Protein AF-A0A8B6GPJ2-F1 (afdb_monomer_lite)

Radius of gyration: 19.63 Å; chains: 1; bounding box: 46×35×43 Å

Secondary structure (DSSP, 8-state):
-EEES----TTS-TTTT--TTEEEEEE--SSSSS--EEEEEETTS-----SSTHHHHHHHHHHHHH---TTHHHHHTTTS-----HHHHHHHHHT--TTTTS-TT---GGG--

Structure (mmCIF, N/CA/C/O backbone):
data_AF-A0A8B6GPJ2-F1
#
_entry.id   AF-A0A8B6GPJ2-F1
#
loop_
_atom_site.group_PDB
_atom_site.id
_atom_site.type_symbol
_atom_site.label_atom_id
_atom_site.label_alt_id
_atom_site.label_comp_id
_atom_site.label_asym_id
_atom_site.label_entity_id
_atom_site.label_seq_id
_atom_site.pdbx_PDB_ins_code
_atom_site.Cartn_x
_atom_site.Cartn_y
_atom_site.Cartn_z
_atom_site.occupancy
_atom_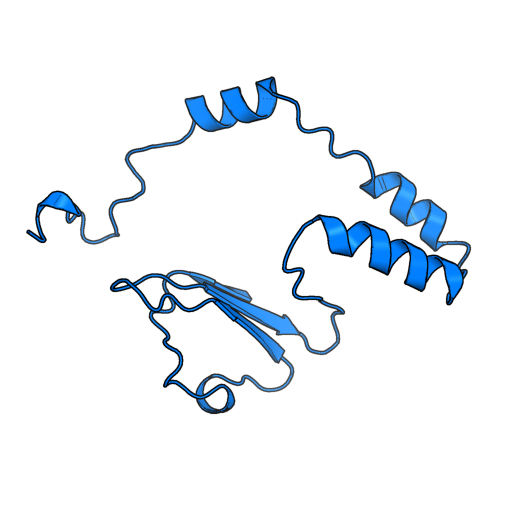site.B_iso_or_equiv
_atom_site.auth_seq_id
_atom_site.auth_comp_id
_atom_site.auth_asym_id
_atom_site.auth_atom_id
_atom_site.pdbx_PDB_model_num
ATOM 1 N N . MET A 1 1 ? -6.903 -4.844 3.240 1.00 85.38 1 MET A N 1
ATOM 2 C CA . MET A 1 1 ? -5.940 -5.743 2.569 1.00 85.38 1 MET A CA 1
ATOM 3 C C . MET A 1 1 ? -5.021 -4.874 1.735 1.00 85.38 1 MET A C 1
ATOM 5 O O . MET A 1 1 ? -5.529 -3.970 1.090 1.00 85.38 1 MET A O 1
ATOM 9 N N . SER A 1 2 ? -3.709 -5.081 1.783 1.00 86.94 2 SER A N 1
ATOM 10 C CA . SER A 1 2 ? -2.735 -4.253 1.060 1.00 86.94 2 SER A CA 1
ATOM 11 C C . SER A 1 2 ? -1.758 -5.125 0.285 1.00 86.94 2 SER A C 1
ATOM 13 O O . SER A 1 2 ? -1.275 -6.116 0.830 1.00 86.94 2 SER A O 1
ATOM 15 N N . PHE A 1 3 ? -1.448 -4.722 -0.943 1.00 89.56 3 PHE A N 1
ATOM 16 C CA . PHE A 1 3 ? -0.431 -5.320 -1.796 1.00 89.56 3 PHE A CA 1
ATOM 17 C C . PHE A 1 3 ? 0.700 -4.316 -2.003 1.00 89.56 3 PHE A C 1
ATOM 19 O O . PHE A 1 3 ? 0.478 -3.169 -2.394 1.00 89.56 3 PHE A O 1
ATOM 26 N N . THR A 1 4 ? 1.918 -4.753 -1.717 1.00 87.56 4 THR A N 1
ATOM 27 C CA . THR A 1 4 ? 3.161 -4.032 -2.007 1.00 87.56 4 THR A CA 1
ATOM 28 C C . THR A 1 4 ? 3.829 -4.687 -3.204 1.00 87.56 4 THR A C 1
ATOM 30 O O . THR A 1 4 ? 3.654 -5.889 -3.384 1.00 87.56 4 THR A O 1
ATOM 33 N N . GLU A 1 5 ? 4.599 -3.931 -3.990 1.00 90.06 5 GLU A N 1
ATOM 34 C CA . GLU A 1 5 ? 5.138 -4.425 -5.266 1.00 90.06 5 GLU A CA 1
ATOM 35 C C . GLU A 1 5 ? 3.997 -4.837 -6.209 1.00 90.06 5 GLU A C 1
ATOM 37 O O . GLU A 1 5 ? 3.973 -5.941 -6.746 1.00 90.06 5 GLU A O 1
ATOM 42 N N . SER A 1 6 ? 3.029 -3.938 -6.419 1.00 86.62 6 SER A N 1
ATOM 43 C CA . SER A 1 6 ? 1.894 -4.212 -7.311 1.00 86.62 6 SER A CA 1
ATOM 44 C C . SER A 1 6 ? 2.304 -4.290 -8.786 1.00 86.62 6 SER A C 1
ATOM 46 O O . SER A 1 6 ? 1.620 -4.934 -9.576 1.00 86.62 6 SER A O 1
ATOM 48 N N . TRP A 1 7 ? 3.406 -3.623 -9.165 1.00 89.31 7 TRP A N 1
ATOM 49 C CA . TRP A 1 7 ? 3.919 -3.518 -10.541 1.00 8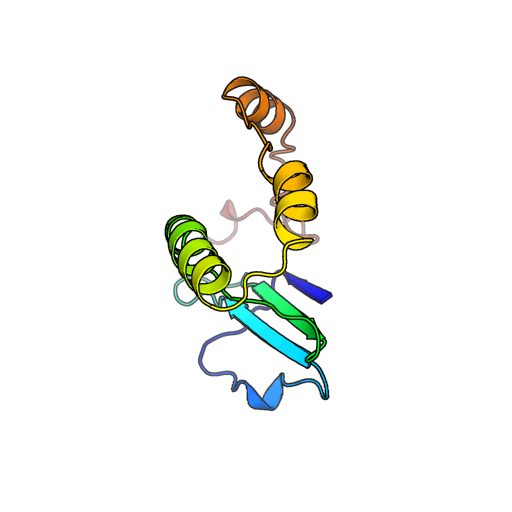9.31 7 TRP A CA 1
ATOM 50 C C . TRP A 1 7 ? 2.878 -2.985 -11.536 1.00 89.31 7 TRP A C 1
ATOM 52 O O . TRP A 1 7 ? 3.036 -3.075 -12.756 1.00 89.31 7 TRP A O 1
ATOM 62 N N . LEU A 1 8 ? 1.815 -2.389 -11.000 1.00 89.12 8 LEU A N 1
ATOM 63 C CA . LEU A 1 8 ? 0.761 -1.772 -11.766 1.00 89.12 8 LEU A CA 1
ATOM 64 C C . LEU A 1 8 ? 1.248 -0.441 -12.332 1.00 89.12 8 LEU A C 1
ATOM 66 O O . LEU A 1 8 ? 2.127 0.232 -11.785 1.00 89.12 8 LEU A O 1
ATOM 70 N N . ASN A 1 9 ? 0.650 -0.066 -13.454 1.00 89.88 9 ASN A N 1
ATOM 71 C CA . ASN A 1 9 ? 0.948 1.177 -14.141 1.00 89.88 9 ASN A CA 1
ATOM 72 C C . ASN A 1 9 ? -0.349 1.821 -14.666 1.00 89.88 9 ASN A C 1
ATOM 74 O O . ASN A 1 9 ? -1.368 1.124 -14.783 1.00 89.88 9 ASN A O 1
ATOM 78 N N . PRO A 1 10 ? -0.324 3.117 -15.033 1.00 89.44 10 PRO A N 1
ATOM 79 C CA . PRO A 1 10 ? -1.534 3.848 -15.404 1.00 89.44 10 PRO A CA 1
ATOM 80 C C . PRO A 1 10 ? -2.292 3.303 -16.624 1.00 89.44 10 PRO A C 1
ATOM 82 O O . PRO A 1 10 ? -3.416 3.733 -16.868 1.00 89.44 10 PRO A O 1
ATOM 85 N N . SER A 1 11 ? -1.716 2.381 -17.410 1.00 91.88 11 SER A N 1
ATOM 86 C CA . SER A 1 11 ? -2.441 1.736 -18.510 1.00 91.88 11 SER A CA 1
ATOM 87 C C . SER A 1 11 ? -3.387 0.625 -18.041 1.00 91.88 11 SER A C 1
ATOM 89 O O . SER A 1 11 ? -4.283 0.248 -18.795 1.00 91.88 11 SER A O 1
ATOM 91 N N . VAL A 1 12 ? -3.189 0.076 -16.835 1.00 92.44 12 VAL A N 1
ATOM 92 C CA . VAL A 1 12 ? -4.092 -0.916 -16.230 1.00 92.44 12 VAL A CA 1
ATOM 93 C C . VAL A 1 12 ? -5.321 -0.195 -15.697 1.00 92.44 12 VAL A C 1
ATOM 95 O O . VAL A 1 12 ? -5.197 0.663 -14.819 1.00 92.44 12 VAL A O 1
ATOM 98 N N . LYS A 1 13 ? -6.502 -0.549 -16.210 1.00 94.50 13 LYS A N 1
ATOM 99 C CA . LYS A 1 13 ? -7.760 0.099 -15.835 1.00 94.50 13 LYS A CA 1
ATOM 100 C C . LYS A 1 13 ? -8.217 -0.359 -14.458 1.00 94.50 13 LYS A C 1
ATOM 102 O O . LYS A 1 13 ? -8.142 -1.536 -14.122 1.00 94.50 13 LYS A O 1
ATOM 107 N N . ASP A 1 14 ? -8.813 0.563 -13.718 1.00 93.25 14 ASP A N 1
ATOM 108 C CA . ASP A 1 14 ? -9.365 0.300 -12.387 1.00 93.25 14 ASP A CA 1
ATOM 109 C C . ASP A 1 14 ? -10.487 -0.750 -12.390 1.00 93.25 14 ASP A C 1
ATOM 111 O O . ASP A 1 14 ? -10.688 -1.452 -11.403 1.00 93.25 14 ASP A O 1
ATOM 115 N N . THR A 1 15 ? -11.191 -0.912 -13.513 1.00 94.12 15 THR A N 1
ATOM 116 C CA . THR A 1 15 ? -12.200 -1.966 -13.687 1.00 94.12 15 THR A CA 1
ATOM 117 C C . THR A 1 15 ? -11.608 -3.365 -13.597 1.00 94.12 15 THR A C 1
ATOM 119 O O . THR A 1 15 ? -12.257 -4.260 -13.059 1.00 94.12 15 THR A O 1
ATOM 122 N N . ASP A 1 16 ? -10.382 -3.544 -14.089 1.00 94.56 16 ASP A N 1
ATOM 123 C CA . ASP A 1 16 ? -9.741 -4.856 -14.228 1.00 94.56 16 ASP A CA 1
ATOM 124 C C . ASP A 1 16 ? -9.245 -5.389 -12.875 1.00 94.56 16 ASP A C 1
ATOM 126 O O . ASP A 1 16 ? -9.058 -6.590 -12.702 1.00 94.56 16 ASP A O 1
ATOM 130 N N . ILE A 1 17 ? -9.072 -4.485 -11.911 1.00 92.94 17 ILE A N 1
ATOM 131 C CA . ILE A 1 17 ? -8.597 -4.751 -10.546 1.00 92.94 17 ILE A CA 1
ATOM 132 C C . ILE A 1 17 ? -9.687 -4.496 -9.492 1.00 92.94 17 ILE A C 1
ATOM 134 O O . ILE A 1 17 ? -9.461 -4.633 -8.293 1.00 92.94 17 ILE A O 1
ATOM 138 N N . SER A 1 18 ? -10.907 -4.150 -9.916 1.00 93.75 18 SER A N 1
ATOM 139 C CA . SER A 1 18 ? -12.015 -3.910 -8.991 1.00 93.75 18 SER A CA 1
ATOM 140 C C . SER A 1 18 ? -12.500 -5.209 -8.332 1.00 93.75 18 SER A C 1
ATOM 142 O O . SER A 1 18 ? -12.743 -6.217 -8.995 1.00 93.75 18 SER A O 1
ATOM 144 N N . ILE A 1 19 ? -12.676 -5.183 -7.006 1.00 93.88 19 ILE A N 1
ATOM 145 C CA . ILE A 1 19 ? -13.212 -6.310 -6.228 1.00 93.88 19 ILE A CA 1
ATOM 146 C C . ILE A 1 19 ? -14.592 -5.924 -5.673 1.00 93.88 19 ILE A C 1
ATOM 148 O O . ILE A 1 19 ? -14.703 -4.893 -5.002 1.00 93.88 19 ILE A O 1
ATOM 152 N N . PRO A 1 20 ? -15.646 -6.741 -5.876 1.00 94.50 20 PRO A N 1
ATOM 153 C CA . PRO A 1 20 ? -16.983 -6.444 -5.365 1.00 94.50 20 PRO A CA 1
ATOM 154 C C . PRO A 1 20 ? -17.015 -6.180 -3.854 1.00 94.50 20 PRO A C 1
ATOM 156 O O . PRO A 1 20 ? -16.441 -6.930 -3.063 1.00 94.50 20 PRO A O 1
ATOM 159 N N . SER A 1 21 ? -17.732 -5.127 -3.447 1.00 92.62 21 SER A N 1
ATOM 160 C CA . SER A 1 21 ? -17.844 -4.660 -2.053 1.00 92.62 21 SER A CA 1
ATOM 161 C C . SER A 1 21 ? -16.539 -4.161 -1.416 1.00 92.62 21 SER A C 1
ATOM 163 O O . SER A 1 21 ? -16.458 -4.041 -0.184 1.00 92.62 21 SER A O 1
ATOM 165 N N . TYR A 1 22 ? -15.516 -3.885 -2.225 1.00 90.62 22 TYR A N 1
ATOM 166 C CA . TYR A 1 22 ? -14.293 -3.222 -1.800 1.00 90.62 22 TYR A CA 1
ATOM 167 C C . TYR A 1 22 ? -14.066 -1.972 -2.637 1.00 90.62 22 TYR A C 1
ATOM 169 O O . TYR A 1 22 ? -14.219 -1.967 -3.854 1.00 90.62 22 TYR A O 1
ATOM 177 N N . LYS A 1 23 ? -13.629 -0.919 -1.960 1.00 89.81 23 LYS A N 1
ATOM 178 C CA . LYS A 1 23 ? -13.004 0.235 -2.594 1.00 89.81 23 LYS A CA 1
ATOM 179 C C . LYS A 1 23 ? -11.498 0.092 -2.456 1.00 89.81 23 LYS A C 1
ATOM 181 O O . LYS A 1 23 ? -11.016 -0.408 -1.432 1.00 89.81 23 LYS A O 1
ATOM 186 N N . PHE A 1 24 ? -10.759 0.533 -3.459 1.00 90.56 24 PHE A N 1
ATOM 187 C CA . PHE A 1 24 ? -9.312 0.415 -3.456 1.00 90.56 24 PHE A CA 1
ATOM 188 C C . PHE A 1 24 ? -8.633 1.729 -3.828 1.00 90.56 24 PHE A C 1
ATOM 190 O O . PHE A 1 24 ? -9.239 2.623 -4.413 1.00 90.56 24 PHE A O 1
ATOM 197 N N . PHE A 1 25 ? -7.373 1.841 -3.428 1.00 90.00 25 PHE A N 1
ATOM 198 C CA . PHE A 1 25 ? -6.503 2.980 -3.685 1.00 90.00 25 PHE A CA 1
ATOM 199 C C . PHE A 1 25 ? -5.160 2.440 -4.137 1.00 90.00 25 PHE A C 1
ATOM 201 O O . PHE A 1 25 ? -4.638 1.524 -3.505 1.00 90.00 25 PHE A O 1
ATOM 208 N N . ARG A 1 26 ? -4.578 3.021 -5.183 1.00 90.38 26 ARG A N 1
ATOM 209 C CA . ARG A 1 26 ? -3.267 2.612 -5.688 1.00 90.38 26 ARG A CA 1
ATOM 210 C C . ARG A 1 26 ? -2.353 3.801 -5.913 1.00 90.38 26 ARG A C 1
ATOM 212 O O . ARG A 1 26 ? -2.802 4.903 -6.218 1.00 90.38 26 ARG A O 1
ATOM 219 N N . LYS A 1 27 ? -1.059 3.549 -5.769 1.00 88.88 27 LYS A N 1
ATOM 220 C CA . LYS A 1 27 ? 0.019 4.460 -6.129 1.00 88.88 27 LYS A CA 1
ATOM 221 C C . LYS A 1 27 ? 1.000 3.703 -7.008 1.00 88.88 27 LYS A C 1
ATOM 223 O O . LYS A 1 27 ? 1.804 2.915 -6.511 1.00 88.88 27 LYS A O 1
ATOM 228 N N . ASP A 1 28 ? 0.923 3.973 -8.301 1.00 90.44 28 ASP A N 1
ATOM 229 C CA . ASP A 1 28 ? 1.810 3.388 -9.299 1.00 90.44 28 ASP A CA 1
ATOM 230 C C . ASP A 1 28 ? 3.137 4.141 -9.370 1.00 90.44 28 ASP A C 1
ATOM 232 O O . ASP A 1 28 ? 3.220 5.337 -9.073 1.00 90.44 28 ASP A O 1
ATOM 236 N N . ARG A 1 29 ? 4.183 3.452 -9.829 1.00 85.25 29 ARG A N 1
ATOM 237 C CA . ARG A 1 29 ? 5.471 4.072 -10.149 1.00 85.25 29 ARG A CA 1
ATOM 238 C C . ARG A 1 29 ? 5.573 4.252 -11.661 1.00 85.25 29 ARG A C 1
ATOM 240 O O . ARG A 1 29 ? 5.533 3.283 -12.405 1.00 85.25 29 ARG A O 1
ATOM 247 N N . THR A 1 30 ? 5.710 5.496 -12.117 1.00 82.31 30 THR A N 1
ATOM 248 C CA . THR A 1 30 ? 5.762 5.821 -13.557 1.00 82.31 30 THR A CA 1
ATOM 249 C C . THR A 1 30 ? 7.179 5.977 -14.105 1.00 82.31 30 THR A C 1
ATOM 251 O O . THR A 1 30 ? 7.375 5.889 -15.310 1.00 82.31 30 THR A O 1
ATOM 254 N N . ASN A 1 31 ? 8.173 6.207 -13.241 1.00 79.69 31 ASN A N 1
ATOM 255 C CA . ASN A 1 31 ? 9.518 6.641 -13.653 1.00 79.69 31 ASN A CA 1
ATOM 256 C C . ASN A 1 31 ? 10.605 5.573 -13.438 1.00 79.69 31 ASN A C 1
ATOM 258 O O . ASN A 1 31 ? 11.795 5.865 -13.526 1.00 79.69 31 ASN A O 1
ATOM 262 N N . CYS A 1 32 ? 10.220 4.350 -13.086 1.00 72.31 32 CYS A N 1
ATOM 263 C CA . CYS A 1 32 ? 11.137 3.283 -12.698 1.00 72.31 32 CYS A CA 1
ATOM 264 C C . CYS A 1 32 ? 10.437 1.926 -12.777 1.00 72.31 32 CYS A C 1
ATOM 266 O O . CYS A 1 32 ? 9.218 1.850 -12.642 1.00 72.31 32 CYS A O 1
ATOM 268 N N . VAL A 1 33 ? 11.222 0.867 -12.962 1.00 76.56 33 VAL A N 1
ATOM 269 C CA . VAL A 1 33 ? 10.726 -0.513 -13.003 1.00 76.56 33 VAL A CA 1
ATOM 270 C C . VAL A 1 33 ? 10.399 -0.997 -11.585 1.00 76.56 33 VAL A C 1
ATOM 272 O O . VAL A 1 33 ? 11.169 -0.757 -10.651 1.00 76.56 33 VAL A O 1
ATOM 275 N N . GLY A 1 34 ? 9.263 -1.683 -11.448 1.00 78.38 34 GLY A N 1
ATOM 276 C CA . GLY A 1 34 ? 8.814 -2.323 -10.210 1.00 78.38 34 GLY A CA 1
ATOM 277 C C . GLY A 1 34 ? 8.278 -1.372 -9.139 1.00 78.38 34 GLY A C 1
ATOM 278 O O . GLY A 1 34 ? 8.278 -0.147 -9.289 1.00 78.38 34 GLY A O 1
ATOM 279 N N . GLY A 1 35 ? 7.839 -1.935 -8.015 1.00 84.25 35 GLY A N 1
ATOM 280 C CA . GLY A 1 35 ? 7.213 -1.228 -6.901 1.00 84.25 35 GLY A CA 1
ATOM 281 C C . GLY A 1 35 ? 5.731 -0.932 -7.110 1.00 84.25 35 GLY A C 1
ATOM 282 O O . GLY A 1 35 ? 5.027 -1.616 -7.850 1.00 84.25 35 GLY A O 1
ATOM 283 N N . GLY A 1 36 ? 5.258 0.099 -6.414 1.00 85.69 36 GLY A N 1
ATOM 284 C CA . GLY A 1 36 ? 3.842 0.449 -6.359 1.00 85.69 36 GLY A CA 1
ATOM 285 C C . GLY A 1 36 ? 3.128 -0.212 -5.182 1.00 85.69 36 GLY A C 1
ATOM 286 O O . GLY A 1 36 ? 3.589 -1.211 -4.623 1.00 85.69 36 GLY A O 1
ATOM 287 N N . VAL A 1 37 ? 2.026 0.404 -4.765 1.00 88.88 37 VAL A N 1
ATOM 288 C CA . VAL A 1 37 ? 1.218 -0.048 -3.627 1.00 88.88 37 VAL A CA 1
ATOM 289 C C . VAL A 1 37 ? -0.250 0.036 -3.995 1.00 88.88 37 VAL A C 1
ATOM 291 O O . VAL A 1 37 ? -0.676 1.009 -4.612 1.00 88.88 37 VAL A O 1
ATOM 294 N N . GLU A 1 38 ? -1.021 -0.954 -3.566 1.00 92.44 38 GLU A N 1
ATOM 295 C CA . GLU A 1 38 ? -2.472 -0.977 -3.676 1.00 92.44 38 GLU A CA 1
ATOM 296 C C . GLU A 1 38 ? -3.109 -1.391 -2.343 1.00 92.44 38 GLU A C 1
ATOM 298 O O . GLU A 1 38 ? -2.628 -2.290 -1.653 1.00 92.44 38 GLU A O 1
ATOM 303 N N . VAL A 1 39 ? -4.199 -0.733 -1.953 1.00 91.31 39 VAL A N 1
ATOM 304 C CA . VAL A 1 39 ? -4.898 -0.959 -0.686 1.00 91.31 39 VAL A CA 1
ATOM 305 C C . VAL A 1 39 ? -6.388 -1.109 -0.939 1.00 91.31 39 VAL A C 1
ATOM 307 O O . VAL A 1 39 ? -7.035 -0.172 -1.390 1.00 91.31 39 VAL A O 1
ATOM 310 N N . TYR A 1 40 ? -6.944 -2.253 -0.552 1.00 91.81 40 TYR A N 1
ATOM 311 C CA . TYR A 1 40 ? -8.371 -2.556 -0.566 1.00 91.81 40 TYR A CA 1
ATOM 312 C C . TYR A 1 40 ? -8.973 -2.395 0.829 1.00 91.81 40 TYR A C 1
ATOM 314 O O . TYR A 1 40 ? -8.494 -2.967 1.819 1.00 91.81 40 TYR A O 1
ATOM 322 N N . THR A 1 41 ? -10.089 -1.682 0.892 1.00 87.44 41 THR A N 1
ATOM 323 C CA . THR A 1 41 ? -10.888 -1.464 2.101 1.00 87.44 41 THR A CA 1
ATOM 324 C C . THR A 1 41 ? -12.338 -1.841 1.824 1.00 87.44 41 THR A C 1
ATOM 326 O O . THR A 1 41 ? -12.825 -1.691 0.704 1.00 87.44 41 THR A O 1
ATOM 329 N N . LYS A 1 42 ? -13.034 -2.386 2.826 1.00 89.12 42 LYS A N 1
ATOM 330 C CA . LYS A 1 42 ? -14.450 -2.732 2.670 1.00 89.12 42 LYS A CA 1
ATOM 331 C C . LYS A 1 42 ? -15.243 -1.448 2.413 1.00 89.12 42 LYS A C 1
ATOM 333 O O . LYS A 1 42 ? -14.989 -0.438 3.062 1.00 89.12 42 LYS A O 1
ATOM 338 N N . GLU A 1 43 ? -16.201 -1.492 1.495 1.00 82.69 43 GLU A N 1
ATOM 339 C CA . GLU A 1 43 ? -16.958 -0.314 1.043 1.00 82.69 43 GLU A CA 1
ATOM 340 C C . GLU A 1 43 ? -17.609 0.477 2.195 1.00 82.69 43 GLU A C 1
ATOM 342 O O . GLU A 1 43 ? -17.533 1.703 2.228 1.00 82.69 43 GLU A O 1
ATOM 347 N N . ASN A 1 44 ? -18.116 -0.233 3.207 1.00 80.81 44 ASN A N 1
ATOM 348 C CA . ASN A 1 44 ? -18.776 0.351 4.381 1.00 80.81 44 ASN A CA 1
ATOM 349 C C . ASN A 1 44 ? -17.816 0.947 5.429 1.00 80.81 44 ASN A C 1
ATOM 351 O O . ASN A 1 44 ? -18.269 1.477 6.439 1.00 80.81 44 ASN A O 1
ATOM 355 N N . ILE A 1 45 ? -16.498 0.846 5.237 1.00 78.81 45 ILE A N 1
ATOM 356 C CA . ILE A 1 45 ? -15.511 1.456 6.135 1.00 78.81 45 ILE A CA 1
ATOM 357 C C . ILE A 1 45 ? -15.168 2.825 5.574 1.00 78.81 45 ILE A C 1
ATOM 359 O O . ILE A 1 45 ? -14.615 2.902 4.484 1.00 78.81 45 ILE A O 1
ATOM 363 N N . ASN A 1 46 ? -15.447 3.914 6.292 1.00 74.44 46 ASN A N 1
ATOM 364 C CA . ASN A 1 46 ? -15.037 5.241 5.837 1.00 74.44 46 ASN A CA 1
ATOM 365 C C . ASN A 1 46 ? -13.503 5.310 5.735 1.00 74.44 46 ASN A C 1
ATOM 367 O O . ASN A 1 46 ? -12.796 5.006 6.690 1.00 74.44 46 ASN A O 1
ATOM 371 N N . CYS A 1 47 ? -12.983 5.677 4.567 1.00 67.38 47 CYS A N 1
ATOM 372 C CA . CYS A 1 47 ? -11.547 5.819 4.366 1.00 67.38 47 CYS A CA 1
ATOM 373 C C . CYS A 1 47 ? -11.293 6.909 3.334 1.00 67.38 47 CYS A C 1
ATOM 375 O O . CYS A 1 47 ? -12.039 7.056 2.362 1.00 67.38 47 CYS A O 1
ATOM 377 N N . VAL A 1 48 ? -10.242 7.677 3.575 1.00 66.38 48 VAL A N 1
ATOM 378 C CA . VAL A 1 48 ? -9.893 8.861 2.804 1.00 66.38 48 VAL A CA 1
ATOM 379 C C . VAL A 1 48 ? -8.446 8.698 2.373 1.00 66.38 48 VAL A C 1
ATOM 381 O O . VAL A 1 48 ? -7.577 8.456 3.207 1.00 66.38 48 VAL A O 1
ATOM 384 N N . HIS A 1 49 ? -8.189 8.823 1.071 1.00 64.25 49 HIS A N 1
ATOM 385 C CA . HIS A 1 49 ? -6.832 9.009 0.580 1.00 64.25 49 HIS A CA 1
ATOM 386 C C . HIS A 1 49 ? -6.386 10.409 1.002 1.00 64.25 49 HIS A C 1
ATOM 388 O O . HIS A 1 49 ? -6.932 11.404 0.522 1.00 64.25 49 HIS A O 1
ATOM 394 N N . THR A 1 50 ? -5.456 10.483 1.947 1.00 62.81 50 THR A N 1
ATOM 395 C CA . THR A 1 50 ? -4.945 11.745 2.482 1.00 62.81 50 THR A CA 1
ATOM 396 C C . THR A 1 50 ? -3.627 12.051 1.781 1.00 62.81 50 THR A C 1
ATOM 398 O O . THR A 1 50 ? -2.626 11.427 2.127 1.00 62.81 50 THR A O 1
ATOM 401 N N . PRO A 1 51 ? -3.597 12.953 0.781 1.00 55.59 51 PRO A N 1
ATOM 402 C CA . PRO A 1 51 ? -2.363 13.209 0.055 1.00 55.59 51 PRO A CA 1
ATOM 403 C C . PRO A 1 51 ? -1.279 13.881 0.903 1.00 55.59 51 PRO A C 1
ATOM 405 O O . PRO A 1 51 ? -0.128 13.650 0.592 1.00 55.59 51 PRO A O 1
ATOM 408 N N . ASP A 1 52 ? -1.597 14.594 1.990 1.00 49.16 52 ASP A N 1
ATOM 409 C CA . ASP A 1 52 ? -0.605 15.152 2.919 1.00 49.16 52 ASP A CA 1
ATOM 410 C C . ASP A 1 52 ? -1.243 15.447 4.292 1.00 49.16 52 ASP A C 1
ATOM 412 O O . ASP A 1 52 ? -2.423 15.807 4.380 1.00 49.16 52 ASP A O 1
ATOM 416 N N . LEU A 1 53 ? -0.456 15.323 5.369 1.00 46.97 53 LEU A N 1
ATOM 417 C CA . LEU A 1 53 ? -0.852 15.429 6.789 1.00 46.97 53 LEU A CA 1
ATOM 418 C C . LEU A 1 53 ? -1.634 16.719 7.144 1.00 46.97 53 LEU A C 1
ATOM 420 O O . LEU A 1 53 ? -2.375 16.751 8.124 1.00 46.97 53 LEU A O 1
ATOM 424 N N . GLN A 1 54 ? -1.531 17.774 6.329 1.00 47.75 54 GLN A N 1
ATOM 425 C CA . GLN A 1 54 ? -2.191 19.065 6.568 1.00 47.75 54 GLN A CA 1
ATOM 426 C C . GLN A 1 54 ? -3.706 19.058 6.292 1.00 47.75 54 GLN A C 1
ATOM 428 O O . GLN A 1 54 ? -4.449 19.866 6.849 1.00 47.75 54 GLN A O 1
ATOM 433 N N . ILE A 1 55 ? -4.203 18.119 5.481 1.00 49.00 55 ILE A N 1
ATOM 434 C CA . ILE A 1 55 ? -5.634 18.038 5.137 1.00 49.00 55 ILE A CA 1
ATOM 435 C C . ILE A 1 55 ? -6.451 17.380 6.262 1.00 49.00 55 ILE A C 1
ATOM 437 O O . ILE A 1 55 ? -7.644 17.659 6.400 1.00 49.00 55 ILE A O 1
ATOM 441 N N . VAL A 1 56 ? -5.820 16.556 7.107 1.00 49.53 56 VAL A N 1
ATOM 442 C CA . VAL A 1 56 ? -6.484 15.872 8.232 1.00 49.53 56 VAL A CA 1
ATOM 443 C C . VAL A 1 56 ? -7.066 16.886 9.215 1.00 49.53 56 VAL A C 1
ATOM 445 O O . VAL A 1 56 ? -8.234 16.780 9.578 1.00 49.53 56 VAL A O 1
ATOM 448 N N . ILE A 1 57 ? -6.303 17.929 9.551 1.00 52.53 57 ILE A N 1
ATOM 449 C CA . ILE A 1 57 ? -6.741 18.992 10.467 1.00 52.53 57 ILE A CA 1
ATOM 450 C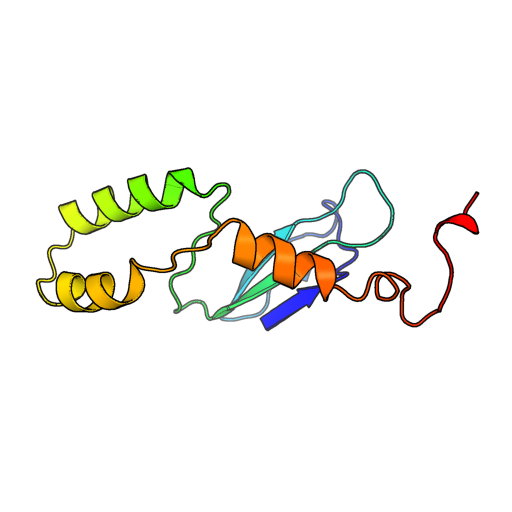 C . ILE A 1 57 ? -7.927 19.768 9.869 1.00 52.53 57 ILE A C 1
ATOM 45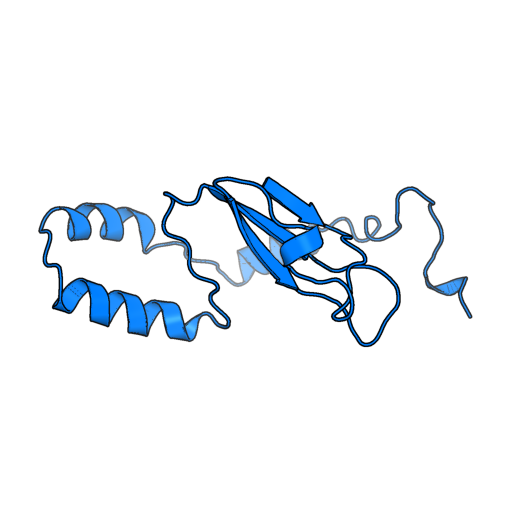2 O O . ILE A 1 57 ? -8.925 19.999 10.545 1.00 52.53 57 ILE A O 1
ATOM 456 N N . SER A 1 58 ? -7.871 20.106 8.576 1.00 51.59 58 SER A N 1
ATOM 457 C CA . SER A 1 58 ? -8.939 20.862 7.907 1.00 51.59 58 SER A CA 1
ATOM 458 C C . SER A 1 58 ? -10.252 20.068 7.790 1.00 51.59 58 SER A C 1
ATOM 460 O O . SER A 1 58 ? -11.334 20.624 7.991 1.00 51.59 58 SER A O 1
ATOM 462 N N . ARG A 1 59 ? -10.181 18.753 7.530 1.00 48.62 59 ARG A N 1
ATOM 463 C CA . ARG A 1 59 ? -11.377 17.895 7.424 1.00 48.62 59 ARG A CA 1
ATOM 464 C C . ARG A 1 59 ? -11.964 17.517 8.783 1.00 48.62 59 ARG A C 1
ATOM 466 O O . ARG A 1 59 ? -13.186 17.435 8.879 1.00 48.62 59 ARG A O 1
ATOM 473 N N . ILE A 1 60 ? -11.140 17.352 9.823 1.00 55.59 60 ILE A N 1
ATOM 474 C CA . ILE A 1 60 ? -11.615 17.180 11.206 1.00 55.59 60 ILE A CA 1
ATOM 475 C C . ILE A 1 60 ? -12.417 18.411 11.639 1.00 55.59 60 ILE A C 1
ATOM 477 O O . ILE A 1 60 ? -13.544 18.256 12.102 1.00 55.59 60 ILE A O 1
ATOM 481 N N . SER A 1 61 ? -11.919 19.624 11.378 1.00 56.38 61 SER A N 1
ATOM 482 C CA . SER A 1 61 ? -12.658 20.859 11.672 1.00 56.38 61 SER A CA 1
ATOM 483 C C . SER A 1 61 ? -14.003 20.933 10.939 1.00 56.38 61 SER A C 1
ATOM 485 O O . SER A 1 61 ? -15.006 21.316 11.530 1.00 56.38 61 SER A O 1
ATOM 487 N N . MET A 1 62 ? -14.075 20.503 9.675 1.00 51.12 62 MET A N 1
ATOM 488 C CA . MET A 1 62 ? -15.325 20.530 8.898 1.00 51.12 62 MET A CA 1
ATOM 489 C C . MET A 1 62 ? -16.356 19.476 9.363 1.00 51.12 62 MET A C 1
ATOM 491 O O . MET A 1 62 ? -17.565 19.718 9.312 1.00 51.12 62 MET A O 1
ATOM 495 N N . ILE A 1 63 ? -15.894 18.317 9.846 1.00 55.44 63 ILE A N 1
ATOM 496 C CA . ILE A 1 63 ? -16.748 17.252 10.400 1.00 55.44 63 ILE A CA 1
ATOM 497 C C . ILE A 1 63 ? -17.251 17.631 11.799 1.00 55.44 63 ILE A C 1
ATOM 499 O O . ILE A 1 63 ? -18.447 17.512 12.058 1.00 55.44 63 ILE A O 1
ATOM 503 N N . LEU A 1 64 ? -16.378 18.169 12.659 1.00 57.94 64 LEU A N 1
ATOM 504 C CA . LEU A 1 64 ? -16.742 18.658 13.995 1.00 57.94 64 LEU A CA 1
ATOM 505 C C . LEU A 1 64 ? -17.769 19.801 13.937 1.00 57.94 64 LEU A C 1
ATOM 507 O O . LEU A 1 64 ? -18.629 19.894 14.807 1.00 57.94 64 LEU A O 1
ATOM 511 N N . MET A 1 65 ? -17.733 20.639 12.893 1.00 54.34 65 MET A N 1
ATOM 512 C CA . MET A 1 65 ? -18.710 21.721 12.708 1.00 54.34 65 MET A CA 1
ATOM 513 C C . MET A 1 65 ? -20.074 21.261 12.164 1.00 54.34 65 MET A C 1
ATOM 515 O O . MET A 1 65 ? -21.043 22.004 12.289 1.00 54.34 65 MET A O 1
ATOM 519 N N . SER A 1 66 ? -20.173 20.073 11.552 1.00 54.34 66 SER A N 1
ATOM 520 C CA . SER A 1 66 ? -21.404 19.603 10.886 1.00 54.34 66 SER A CA 1
ATOM 521 C C . SER A 1 66 ? -22.108 18.442 11.592 1.00 54.34 66 SER A C 1
ATOM 523 O O . SER A 1 66 ? -23.314 18.285 11.426 1.00 54.34 66 SER A O 1
ATOM 525 N N . ASN A 1 67 ? -21.393 17.650 12.392 1.00 51.53 67 ASN A N 1
ATOM 526 C CA . ASN A 1 67 ? -21.939 16.516 13.137 1.00 51.53 67 ASN A CA 1
ATOM 527 C C . ASN A 1 67 ? -21.428 16.562 14.577 1.00 51.53 67 ASN A C 1
ATOM 529 O O . ASN A 1 67 ? -20.543 15.792 14.948 1.00 51.53 67 ASN A O 1
ATOM 533 N N . PHE A 1 68 ? -21.962 17.487 15.379 1.00 54.81 68 PHE A N 1
ATOM 534 C CA . PHE A 1 68 ? -21.656 17.547 16.807 1.00 54.81 68 PHE A CA 1
ATOM 535 C C . PHE A 1 68 ? -22.276 16.331 17.517 1.00 54.81 68 PHE A C 1
ATOM 537 O O . PHE A 1 68 ? -23.372 16.404 18.068 1.00 54.81 68 PHE A O 1
ATOM 544 N N . ASP A 1 69 ? -21.594 15.188 17.443 1.00 55.44 69 ASP A N 1
ATOM 545 C CA . ASP A 1 69 ? -21.834 14.043 18.312 1.00 55.44 69 ASP A CA 1
ATOM 546 C C . ASP A 1 69 ? -21.009 14.252 19.593 1.00 55.44 69 ASP A C 1
ATOM 548 O O . ASP A 1 69 ? -19.777 14.172 19.545 1.00 55.44 69 ASP A O 1
ATOM 552 N N . PRO A 1 70 ? -21.644 14.522 20.746 1.00 54.81 70 PRO A N 1
ATOM 553 C CA . PRO A 1 70 ? -20.939 14.752 22.006 1.00 54.81 70 PRO A CA 1
ATOM 554 C C . PRO A 1 70 ? -20.147 13.527 22.501 1.00 54.81 70 PRO A C 1
ATOM 556 O O . PRO A 1 70 ? -19.337 13.659 23.415 1.00 54.81 70 PRO A O 1
ATOM 559 N N . ASN A 1 71 ? -20.323 12.340 21.906 1.00 49.81 71 ASN A N 1
ATOM 560 C CA . ASN A 1 71 ? -19.489 11.171 22.205 1.00 49.81 71 ASN A CA 1
ATOM 561 C C . ASN A 1 71 ? -18.184 11.121 21.393 1.00 49.81 71 ASN A C 1
ATOM 563 O O . ASN A 1 71 ? -17.290 10.346 21.738 1.00 49.81 71 ASN A O 1
ATOM 567 N N . LEU A 1 72 ? -18.043 11.940 20.345 1.00 45.38 72 LEU A N 1
ATOM 568 C CA . LEU A 1 72 ? -16.844 11.970 19.507 1.00 45.38 72 LEU A CA 1
ATOM 569 C C . LEU A 1 72 ? -15.664 12.645 20.219 1.00 45.38 72 LEU A C 1
ATOM 571 O O . LEU A 1 72 ? -14.544 12.158 20.087 1.00 45.38 72 LEU A O 1
ATOM 575 N N . GLU A 1 73 ? -15.908 13.677 21.040 1.00 53.47 73 GLU A N 1
ATOM 576 C CA . GLU A 1 73 ? -14.859 14.335 21.844 1.00 53.47 73 GLU A CA 1
ATOM 577 C C . GLU A 1 73 ? -14.111 13.333 22.730 1.00 53.47 73 GLU A C 1
ATOM 579 O O . GLU A 1 73 ? -12.880 13.358 22.792 1.00 53.47 73 GLU A O 1
ATOM 584 N N . LYS A 1 74 ? -14.847 12.391 23.335 1.00 54.06 74 LYS A N 1
ATOM 585 C CA . LYS A 1 74 ? -14.294 11.355 24.215 1.00 54.06 74 LYS A CA 1
ATOM 586 C C . LYS A 1 74 ? -13.419 10.344 23.469 1.00 54.06 74 LYS A C 1
ATOM 588 O O . LYS A 1 74 ? -12.439 9.861 24.025 1.00 54.06 74 LYS A O 1
ATOM 593 N N . PHE A 1 75 ? -13.752 10.035 22.215 1.00 47.06 75 PHE A N 1
ATOM 594 C CA . PHE A 1 75 ? -12.967 9.112 21.391 1.00 47.06 75 PHE A CA 1
ATOM 595 C C . PHE A 1 75 ? -11.737 9.797 20.777 1.00 47.06 75 PHE A C 1
ATOM 597 O O . PHE A 1 75 ? -10.675 9.192 20.657 1.00 47.06 75 PHE A O 1
ATOM 604 N N . THR A 1 76 ? -11.847 11.081 20.423 1.00 46.53 76 THR A N 1
ATOM 605 C CA . THR A 1 76 ? -10.719 11.849 19.880 1.00 46.53 76 THR A CA 1
ATOM 606 C C . THR A 1 76 ? -9.674 12.1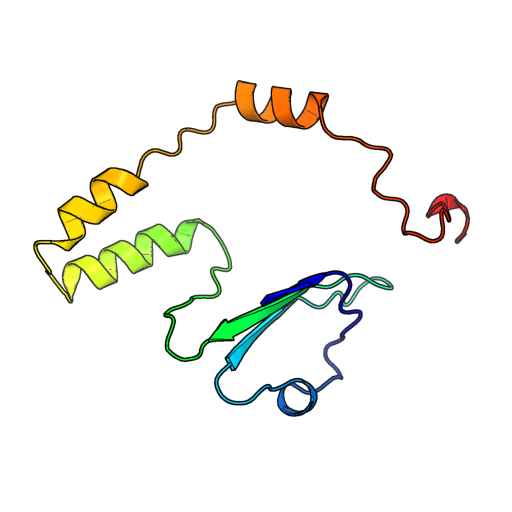87 20.935 1.00 46.53 76 THR A C 1
ATOM 608 O O . THR A 1 76 ? -8.491 12.155 20.613 1.00 46.53 76 THR A O 1
ATOM 611 N N . SER A 1 77 ? -10.070 12.429 22.192 1.00 54.56 77 SER A N 1
ATOM 612 C CA . SER A 1 77 ? -9.125 12.728 23.278 1.00 54.56 77 SER A CA 1
ATOM 613 C C . SER A 1 77 ? -8.179 11.571 23.609 1.00 54.56 77 SER A C 1
ATOM 615 O O . SER A 1 77 ? -7.098 11.806 24.138 1.00 54.56 77 SER A O 1
ATOM 617 N N . GLU A 1 78 ? -8.560 10.331 23.285 1.00 52.41 78 GLU A N 1
ATOM 618 C CA . GLU A 1 78 ? -7.713 9.146 23.481 1.00 52.41 78 GLU A CA 1
ATOM 619 C C . GLU A 1 78 ? -6.753 8.886 22.300 1.00 52.41 78 GLU A C 1
ATOM 621 O O . GLU A 1 78 ? -5.781 8.152 22.457 1.00 52.41 78 GLU A O 1
ATOM 626 N N . LEU A 1 79 ? -6.978 9.502 21.129 1.00 50.78 79 LEU A N 1
ATOM 627 C CA . LEU A 1 79 ? -6.194 9.279 19.901 1.00 50.78 79 LEU A CA 1
ATOM 628 C C . LEU A 1 79 ? -5.288 10.456 19.504 1.00 50.78 79 LEU A C 1
ATOM 630 O O . LEU A 1 79 ? -4.520 10.337 18.550 1.00 50.78 79 LEU A O 1
ATOM 634 N N . THR A 1 80 ? -5.364 11.596 20.194 1.00 48.22 80 THR A N 1
ATOM 635 C CA . THR A 1 80 ? -4.645 12.821 19.798 1.00 48.22 80 THR A CA 1
ATOM 636 C C . THR A 1 80 ? -3.190 12.910 20.247 1.00 48.22 80 THR A C 1
ATOM 638 O O . THR A 1 80 ? -2.499 13.822 19.800 1.00 48.22 80 THR A O 1
ATOM 641 N N . THR A 1 81 ? -2.687 11.984 21.065 1.00 48.56 81 THR A N 1
ATOM 642 C CA . THR A 1 81 ? -1.320 12.087 21.602 1.00 48.56 81 THR A CA 1
ATOM 643 C C . THR A 1 81 ? -0.467 10.901 21.173 1.00 48.56 81 THR A C 1
ATOM 645 O O . THR A 1 81 ? -0.193 9.989 21.947 1.00 48.56 81 THR A O 1
ATOM 648 N N . ILE A 1 82 ? -0.038 10.922 19.912 1.00 58.88 82 ILE A N 1
ATOM 649 C CA . ILE A 1 82 ? 1.146 10.181 19.467 1.00 58.88 82 ILE A CA 1
ATOM 650 C C . ILE A 1 82 ? 2.269 11.218 19.380 1.00 58.88 82 ILE A C 1
ATOM 652 O O . ILE A 1 82 ? 2.441 11.873 18.353 1.00 58.88 82 ILE A O 1
ATOM 656 N N . GLU A 1 83 ? 2.986 11.427 20.484 1.00 62.69 83 GLU A N 1
ATOM 657 C CA . GLU A 1 83 ? 4.197 12.251 20.491 1.00 62.69 83 GLU A CA 1
ATOM 658 C C . GLU A 1 83 ? 5.353 11.409 19.951 1.00 62.69 83 GLU A C 1
ATOM 660 O O . GLU A 1 83 ? 5.851 10.517 20.630 1.00 62.69 83 GLU A O 1
ATOM 665 N N . ILE A 1 84 ? 5.743 11.658 18.699 1.00 73.19 84 ILE A N 1
ATOM 666 C CA . ILE A 1 84 ? 6.971 11.104 18.120 1.00 73.19 84 ILE A CA 1
ATOM 667 C C . ILE A 1 84 ? 8.088 12.099 18.420 1.00 73.19 84 ILE A C 1
ATOM 669 O O . ILE A 1 84 ? 8.041 13.239 17.955 1.00 73.19 84 ILE A O 1
ATOM 673 N N . THR A 1 85 ? 9.087 11.678 19.186 1.00 81.00 85 THR A N 1
ATOM 674 C CA . THR A 1 85 ? 10.266 12.492 19.491 1.00 81.00 85 THR A CA 1
ATOM 675 C C . THR A 1 85 ? 11.404 12.204 18.511 1.00 81.00 85 THR A C 1
ATOM 677 O O . THR A 1 85 ? 11.442 11.162 17.854 1.00 81.00 85 THR A O 1
ATOM 680 N N . GLU A 1 86 ? 12.379 13.115 18.413 1.00 84.62 86 GLU A N 1
ATOM 681 C CA . GLU A 1 86 ? 13.589 12.898 17.600 1.00 84.62 86 GLU A CA 1
ATOM 682 C C . GLU A 1 86 ? 14.342 11.626 18.018 1.00 84.62 86 GLU A C 1
ATOM 684 O O . GLU A 1 86 ? 14.921 10.938 17.176 1.00 84.62 86 GLU A O 1
ATOM 689 N N . LYS A 1 87 ? 14.273 11.276 19.309 1.00 82.19 87 LYS A N 1
ATOM 690 C CA . LYS A 1 87 ? 14.898 10.072 19.851 1.00 82.19 87 LYS A CA 1
ATOM 691 C C . LYS A 1 87 ? 14.227 8.799 19.342 1.00 82.19 87 LYS A C 1
ATOM 693 O O . LYS A 1 87 ? 14.929 7.866 18.964 1.00 82.19 87 LYS A O 1
ATOM 698 N N . ASP A 1 88 ? 12.899 8.793 19.250 1.00 73.50 88 ASP A N 1
ATOM 699 C CA . ASP A 1 88 ? 12.147 7.651 18.715 1.00 73.50 88 ASP A CA 1
ATOM 700 C C . ASP A 1 88 ? 12.510 7.389 17.248 1.00 73.50 88 ASP A C 1
ATOM 702 O O . ASP A 1 88 ? 12.674 6.244 16.829 1.00 73.50 88 ASP A O 1
ATOM 706 N N . VAL A 1 89 ? 12.693 8.457 16.464 1.00 76.56 89 VAL A N 1
ATOM 707 C CA . VAL A 1 89 ? 13.138 8.355 15.067 1.00 76.56 89 VAL A CA 1
ATOM 708 C C . VAL A 1 89 ? 14.565 7.810 14.989 1.00 76.56 89 VAL A C 1
ATOM 710 O O . VAL A 1 89 ? 14.830 6.916 14.186 1.00 76.56 89 VAL A O 1
ATOM 713 N N . GLU A 1 90 ? 15.477 8.313 15.823 1.00 81.44 90 GLU A N 1
ATOM 714 C CA . GLU A 1 90 ? 16.864 7.841 15.884 1.00 81.44 90 GLU A CA 1
ATOM 715 C C . GLU A 1 90 ? 16.942 6.353 16.252 1.00 81.44 90 GLU A C 1
ATOM 717 O O . GLU A 1 90 ? 17.638 5.584 15.588 1.00 81.44 90 GLU A O 1
ATOM 722 N N . ASP A 1 91 ? 16.180 5.920 17.255 1.00 79.81 91 ASP A N 1
ATOM 723 C CA . ASP A 1 91 ? 16.174 4.535 17.722 1.00 79.81 91 ASP A CA 1
ATOM 724 C C . ASP A 1 91 ? 15.597 3.577 16.670 1.00 79.81 91 ASP A C 1
ATOM 726 O O . ASP A 1 91 ? 16.105 2.465 16.494 1.00 79.81 91 ASP A O 1
ATOM 730 N N . ILE A 1 92 ? 14.587 4.009 15.907 1.00 79.38 92 ILE A N 1
ATOM 731 C CA . ILE A 1 92 ? 14.076 3.246 14.759 1.00 79.38 92 ILE A CA 1
ATOM 732 C C . ILE A 1 92 ? 15.137 3.150 13.659 1.00 79.38 92 ILE A C 1
ATOM 734 O O . ILE A 1 92 ? 15.347 2.068 13.112 1.00 79.38 92 ILE A O 1
ATOM 738 N N . LEU A 1 93 ? 15.821 4.252 13.335 1.00 72.94 93 LEU A N 1
ATOM 739 C CA . LEU A 1 93 ? 16.854 4.271 12.296 1.00 72.94 93 LEU A CA 1
ATOM 740 C C . LEU A 1 93 ? 18.063 3.401 12.661 1.00 72.94 93 LEU A C 1
ATOM 742 O O . LEU A 1 93 ? 18.601 2.719 11.791 1.00 72.94 93 LEU A O 1
ATOM 746 N N . LEU A 1 94 ? 18.463 3.380 13.934 1.00 76.50 94 LEU A N 1
ATOM 747 C CA . LEU A 1 94 ? 19.571 2.556 14.425 1.00 76.50 94 LEU A CA 1
ATOM 748 C C . LEU A 1 94 ? 19.256 1.056 14.391 1.00 76.50 94 LEU A C 1
ATOM 750 O O . LEU A 1 94 ? 20.161 0.246 14.203 1.00 76.50 94 LEU A O 1
ATOM 754 N N . ASN A 1 95 ? 17.983 0.688 14.542 1.00 71.31 95 ASN A N 1
ATOM 755 C CA . ASN A 1 95 ? 17.524 -0.702 14.498 1.00 71.31 95 ASN A CA 1
ATOM 756 C C . ASN A 1 95 ? 16.989 -1.124 13.123 1.00 71.31 95 ASN A C 1
ATOM 758 O O . ASN A 1 95 ? 16.542 -2.263 12.953 1.00 71.31 95 ASN A O 1
ATOM 762 N N . LEU A 1 96 ? 17.018 -0.228 12.133 1.00 65.75 96 LEU A N 1
ATOM 763 C CA . LEU A 1 96 ? 16.566 -0.542 10.791 1.00 65.75 96 LEU A CA 1
ATOM 764 C C . LEU A 1 96 ? 17.558 -1.512 10.141 1.00 65.75 96 LEU A C 1
ATOM 766 O O . LEU A 1 96 ? 18.716 -1.179 9.889 1.00 65.75 96 LEU A O 1
ATOM 770 N N . ASP A 1 97 ? 17.090 -2.720 9.837 1.00 57.28 97 ASP A N 1
ATOM 771 C CA . ASP A 1 97 ? 17.859 -3.698 9.075 1.00 57.28 97 ASP A CA 1
ATOM 772 C C . ASP A 1 97 ? 18.024 -3.214 7.627 1.00 57.28 97 ASP A C 1
ATOM 774 O O . ASP A 1 97 ? 17.198 -3.464 6.746 1.00 57.28 97 ASP A O 1
ATOM 778 N N . THR A 1 98 ? 19.119 -2.500 7.385 1.00 61.28 98 THR A N 1
ATOM 779 C CA . THR A 1 98 ? 19.477 -1.949 6.072 1.00 61.28 98 THR A CA 1
ATOM 780 C C . THR A 1 98 ? 19.843 -3.021 5.041 1.00 61.28 98 THR A C 1
ATOM 782 O O . THR A 1 98 ? 20.026 -2.694 3.867 1.00 61.28 98 THR A O 1
ATOM 785 N N . SER A 1 99 ? 19.902 -4.303 5.430 1.00 58.28 99 SER A N 1
ATOM 786 C CA . SER A 1 99 ? 20.064 -5.418 4.492 1.00 58.28 99 SER A CA 1
ATOM 787 C C . SER A 1 99 ? 18.744 -5.848 3.830 1.00 58.28 99 SER A C 1
ATOM 789 O O . SER A 1 99 ? 18.768 -6.492 2.783 1.00 58.28 99 SER A O 1
ATOM 791 N N . LYS A 1 100 ? 17.583 -5.438 4.369 1.00 53.56 100 LYS A N 1
ATOM 792 C CA . LYS A 1 100 ? 16.234 -5.830 3.906 1.00 53.56 100 LYS A CA 1
ATOM 793 C C . LYS A 1 100 ? 15.627 -4.936 2.820 1.00 53.56 100 LYS A C 1
ATOM 795 O O . LYS A 1 100 ? 14.427 -4.675 2.812 1.00 53.56 100 LYS A O 1
ATOM 800 N N . ALA A 1 101 ? 16.438 -4.511 1.859 1.00 52.09 101 ALA A N 1
ATOM 801 C CA . ALA A 1 101 ? 15.935 -3.967 0.591 1.00 52.09 101 ALA A CA 1
ATOM 802 C C . ALA A 1 101 ? 16.499 -4.718 -0.622 1.00 52.09 101 ALA A C 1
ATOM 804 O O . ALA A 1 101 ? 16.661 -4.153 -1.702 1.00 52.09 101 ALA A O 1
ATOM 805 N N . ILE A 1 102 ? 16.816 -5.997 -0.437 1.00 55.38 102 ILE A N 1
ATOM 806 C CA . ILE A 1 102 ? 17.088 -6.926 -1.526 1.00 55.38 102 ILE A CA 1
ATOM 807 C C . ILE A 1 102 ? 15.855 -7.823 -1.597 1.00 55.38 102 ILE A C 1
ATOM 809 O O . ILE A 1 102 ? 15.416 -8.338 -0.566 1.00 55.38 102 ILE A O 1
ATOM 813 N N . GLY A 1 103 ? 15.242 -7.926 -2.775 1.00 60.22 103 GLY A N 1
ATOM 814 C CA . GLY A 1 103 ? 14.085 -8.791 -2.976 1.00 60.22 103 GLY A CA 1
ATOM 815 C C . GLY A 1 103 ? 14.393 -10.248 -2.592 1.00 60.22 103 GLY A C 1
ATOM 816 O O . GLY A 1 103 ? 15.545 -10.605 -2.333 1.00 60.22 103 GLY A O 1
ATOM 817 N N . PRO A 1 104 ? 13.385 -11.135 -2.570 1.00 57.09 104 PRO A N 1
ATOM 818 C CA . PRO A 1 104 ? 13.579 -12.566 -2.293 1.00 57.09 104 PRO A CA 1
ATOM 819 C C . PRO A 1 104 ? 14.524 -13.267 -3.291 1.00 57.09 104 PRO A C 1
ATOM 821 O O . PRO A 1 104 ? 14.897 -14.418 -3.085 1.00 57.09 104 PRO A O 1
ATOM 824 N N . ASP A 1 105 ? 14.898 -12.578 -4.367 1.00 65.50 105 ASP A N 1
ATOM 825 C CA . ASP A 1 105 ? 15.855 -12.972 -5.392 1.00 65.50 105 ASP A CA 1
ATOM 826 C C . ASP A 1 105 ? 17.323 -12.648 -5.042 1.00 65.50 105 ASP A C 1
ATOM 828 O O . ASP A 1 105 ? 18.222 -13.076 -5.765 1.00 65.50 105 ASP A O 1
ATOM 832 N N . CYS A 1 106 ? 17.598 -11.934 -3.940 1.00 56.72 106 CYS A N 1
ATOM 833 C CA . CYS A 1 106 ? 18.945 -11.554 -3.488 1.00 56.72 106 CYS A CA 1
ATOM 834 C C . CYS A 1 106 ? 19.788 -10.791 -4.537 1.00 56.72 106 CYS A C 1
ATOM 836 O O . CYS A 1 106 ? 21.015 -10.710 -4.414 1.00 56.72 106 CYS A O 1
ATOM 838 N N . VAL A 1 107 ? 19.162 -10.198 -5.561 1.00 59.41 107 VAL A N 1
ATOM 839 C CA . VAL A 1 107 ? 19.874 -9.455 -6.608 1.00 59.41 107 VAL A CA 1
ATOM 840 C C . VAL A 1 107 ? 20.077 -8.008 -6.173 1.00 59.41 107 VAL A C 1
ATOM 842 O O . VAL A 1 107 ? 19.134 -7.249 -5.959 1.00 59.41 107 VAL A O 1
ATOM 845 N N . SER A 1 108 ? 21.341 -7.593 -6.064 1.00 59.81 108 SER A N 1
ATOM 846 C CA . SER A 1 108 ? 21.674 -6.201 -5.761 1.00 59.81 108 SER A CA 1
ATOM 847 C C . SER A 1 108 ? 21.253 -5.273 -6.912 1.00 59.81 108 SER A C 1
ATOM 849 O O . SER A 1 108 ? 21.639 -5.532 -8.054 1.00 59.81 108 SER A O 1
ATOM 851 N N . PRO A 1 109 ? 20.610 -4.120 -6.638 1.00 55.59 109 PRO A N 1
ATOM 852 C CA . PRO A 1 109 ? 20.322 -3.098 -7.650 1.00 55.59 109 PRO A CA 1
ATOM 853 C C . PRO A 1 109 ? 21.564 -2.597 -8.412 1.00 55.59 109 PRO A C 1
ATOM 855 O O . PRO A 1 109 ? 21.442 -2.034 -9.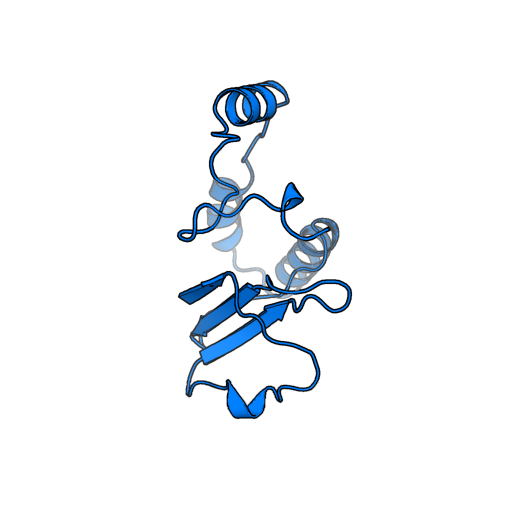496 1.00 55.59 109 PRO A O 1
ATOM 858 N N . ARG A 1 110 ? 22.777 -2.807 -7.872 1.00 60.34 110 ARG A N 1
ATOM 859 C CA . ARG A 1 110 ? 24.050 -2.488 -8.545 1.00 60.34 110 ARG A CA 1
ATOM 860 C C . ARG A 1 110 ? 24.392 -3.417 -9.713 1.00 60.34 110 ARG A C 1
ATOM 862 O O . ARG A 1 110 ? 25.272 -3.060 -10.489 1.00 60.34 110 ARG A O 1
ATOM 869 N N . LEU A 1 111 ? 23.734 -4.570 -9.832 1.00 58.44 111 LEU A N 1
ATOM 870 C CA . LEU A 1 111 ? 23.954 -5.540 -10.910 1.00 58.44 111 LEU A CA 1
ATOM 871 C C . LEU A 1 111 ? 23.151 -5.228 -12.183 1.00 58.44 111 LEU A C 1
ATOM 873 O O . LEU A 1 111 ? 23.377 -5.867 -13.201 1.00 58.44 111 LEU A O 1
ATOM 877 N N . LEU A 1 112 ? 22.242 -4.247 -12.140 1.00 58.06 112 LEU A N 1
ATOM 878 C CA . LEU A 1 112 ? 21.410 -3.824 -13.276 1.00 58.06 112 LEU A CA 1
ATOM 879 C C . LEU A 1 112 ? 21.971 -2.582 -14.000 1.00 58.06 112 LEU A C 1
ATOM 881 O O . LEU A 1 112 ? 21.203 -1.741 -14.467 1.00 58.06 112 LEU A O 1
ATOM 885 N N . LYS A 1 113 ? 23.300 -2.436 -14.060 1.00 48.81 113 LYS A N 1
ATOM 886 C CA . LYS A 1 113 ? 23.963 -1.456 -14.935 1.00 48.81 113 LYS A CA 1
ATOM 887 C C . LYS A 1 113 ? 24.411 -2.102 -16.234 1.00 48.81 113 LYS A C 1
ATOM 889 O O . LYS A 1 113 ? 24.963 -3.219 -16.154 1.00 48.81 113 LYS A O 1
#

Foldseek 3Di:
DKDWFPQDDPVDDPVVVDDPQWDKDWDHDDPDGIIIMMDIDGNPDDDDDDPDPVVVVVVVVVCCVPDVPVVVVVVVVVVVDPDDDPVNVVVCVVPDPPCPPQPVVNDDPVVVD

Sequence (113 aa):
MSFTESWLNPSVKDTDISIPSYKFFRKDRTNCVGGGVEVYTKENINCVHTPDLQIVISRISMILMSNFDPNLEKFTSELTTIEITEKDVEDILLNLDTSKAIGPDCVSPRLLK

pLDDT: mean 70.86, std 16.54, range [45.38, 94.56]

Organism: Mytilus galloprovincialis (NCBI:txid29158)